Protein AF-A0AAV1LI03-F1 (afdb_monomer)

pLDDT: mean 73.81, std 19.44, range [39.12, 94.94]

Solvent-accessible surface area (backbone atoms only — not comparable to full-atom values): 6963 Å² total; per-residue (Å²): 109,71,61,60,53,30,50,75,70,74,39,65,57,87,82,47,64,94,81,56,90,80,78,82,64,70,83,24,47,58,51,84,80,34,28,70,51,34,69,55,28,70,74,66,73,51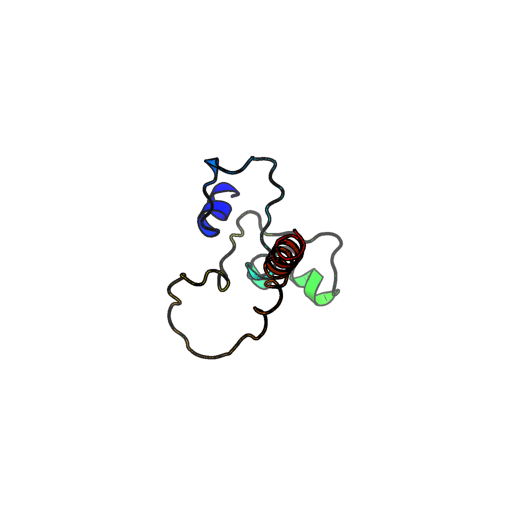,66,100,67,91,44,66,41,96,83,61,70,75,77,53,59,85,85,45,81,86,54,83,65,83,84,76,86,88,77,92,74,84,83,76,83,81,82,88,78,68,74,71,56,62,65,59,57,62,58,60,67,72,73,73,121

Mean predicted aligned error: 14.8 Å

Foldseek 3Di:
DVCVQCVVVVHHPVVDDPPDPDDDDPVQFPCVPFWPCSVVCVVVVDDPDTHGDPPTHGDDDVVPVPPPPPDDDDDDDPPPPDDPDPVVPVVVVVVVVVVPD

Sequence (101 aa):
MRNSWLKLARRDPKTLSTKSILYFCEDHFDLENDMENYTRYKIMGSVKRIQMKSNCTPSRF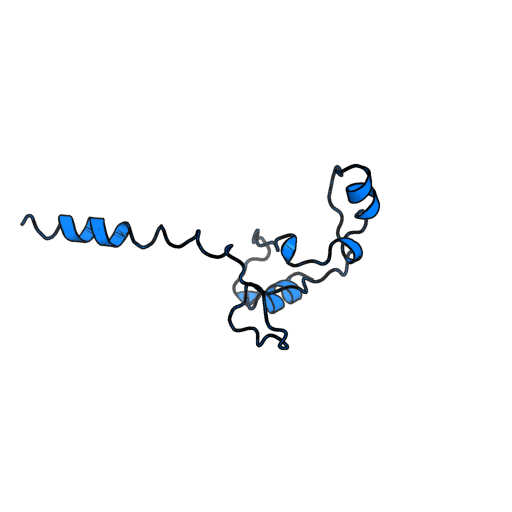DCQVDRKRKSTPNKSLHSFIKRSTIGEIEETMEKEENHVK

Secondary structure (DSSP, 8-state):
-HHHHHHHTT--GGGS-TT------GGGS-HHHHBTTHHHHHHHS--SS--B-TT------TT-TTS----------GGG-SS-SSHHHHHHHHHHHTS--

Organism: NCBI:txid213953

Radius of gyration: 20.39 Å; Cα contacts (8 Å, |Δi|>4): 51; chains: 1; bounding box: 34×38×66 Å

Structure (mmCIF, N/CA/C/O backbone):
data_AF-A0AAV1LI03-F1
#
_entry.id   AF-A0AAV1LI03-F1
#
loop_
_atom_site.group_PDB
_atom_site.id
_atom_site.type_symbol
_atom_site.label_atom_id
_atom_site.label_alt_id
_atom_site.label_comp_id
_atom_site.label_asym_id
_atom_site.label_entity_id
_atom_site.label_seq_id
_atom_site.pdbx_PDB_ins_code
_atom_site.Cartn_x
_atom_site.Cartn_y
_atom_site.Cartn_z
_atom_site.occupancy
_atom_site.B_iso_or_equiv
_atom_site.auth_seq_id
_atom_site.auth_comp_id
_atom_site.auth_asym_id
_atom_site.auth_atom_id
_atom_site.pdbx_PDB_model_num
ATOM 1 N N . MET A 1 1 ? 13.080 -0.446 3.872 1.00 79.31 1 MET A N 1
ATOM 2 C CA . MET A 1 1 ? 11.656 -0.526 3.471 1.00 79.31 1 MET A CA 1
ATOM 3 C C . MET A 1 1 ? 11.457 -0.209 1.988 1.00 79.31 1 MET A C 1
ATOM 5 O O . MET A 1 1 ? 11.265 -1.146 1.225 1.00 79.31 1 MET A O 1
ATOM 9 N N . ARG A 1 2 ? 11.593 1.054 1.536 1.00 84.50 2 ARG A N 1
ATOM 10 C CA . ARG A 1 2 ? 11.281 1.457 0.143 1.00 84.50 2 ARG A CA 1
ATOM 11 C C . ARG A 1 2 ? 11.973 0.618 -0.939 1.00 84.50 2 ARG A C 1
ATOM 13 O O . ARG A 1 2 ? 11.299 0.122 -1.830 1.00 84.50 2 ARG A O 1
ATOM 20 N N . ASN A 1 3 ? 13.285 0.397 -0.848 1.00 86.94 3 ASN A N 1
ATOM 21 C CA . ASN A 1 3 ? 14.005 -0.398 -1.856 1.00 86.94 3 ASN A CA 1
ATOM 22 C C . ASN A 1 3 ? 13.512 -1.851 -1.920 1.00 86.94 3 ASN A C 1
ATOM 24 O O . ASN A 1 3 ? 13.425 -2.417 -3.004 1.00 86.94 3 ASN A O 1
ATOM 28 N N . SER A 1 4 ? 13.162 -2.446 -0.776 1.00 87.19 4 SER A N 1
ATOM 29 C CA . SER A 1 4 ? 12.595 -3.798 -0.714 1.00 87.19 4 SER A CA 1
ATOM 30 C C . SER A 1 4 ? 11.231 -3.848 -1.399 1.00 87.19 4 SER A C 1
ATOM 32 O O . SER A 1 4 ? 10.981 -4.729 -2.213 1.00 87.19 4 SER A O 1
ATOM 34 N N . TRP A 1 5 ? 10.383 -2.856 -1.136 1.00 88.31 5 TRP A N 1
ATOM 35 C CA 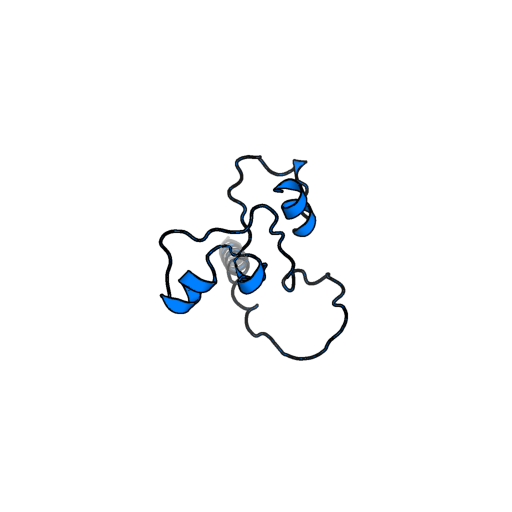. TRP A 1 5 ? 9.076 -2.719 -1.773 1.00 88.31 5 TRP A CA 1
ATOM 36 C C . TRP A 1 5 ? 9.193 -2.535 -3.295 1.00 88.31 5 TRP A C 1
ATOM 38 O O . TRP A 1 5 ? 8.483 -3.190 -4.052 1.00 88.31 5 TRP A O 1
ATOM 48 N N . LEU A 1 6 ? 10.141 -1.718 -3.762 1.00 87.69 6 LEU A N 1
ATOM 49 C CA . LEU A 1 6 ? 10.409 -1.544 -5.195 1.00 87.69 6 LEU A CA 1
ATOM 50 C C . LEU A 1 6 ? 10.865 -2.850 -5.856 1.00 87.69 6 LEU A C 1
ATOM 52 O O . LEU A 1 6 ? 10.340 -3.209 -6.907 1.00 87.69 6 LEU A O 1
ATOM 56 N N . LYS A 1 7 ? 11.754 -3.606 -5.201 1.00 87.25 7 LYS A N 1
ATOM 57 C CA . LYS A 1 7 ? 12.181 -4.929 -5.678 1.00 87.25 7 LYS A CA 1
ATOM 58 C C . LYS A 1 7 ? 11.011 -5.910 -5.795 1.00 87.25 7 LYS A C 1
ATOM 60 O O . LYS A 1 7 ? 10.922 -6.615 -6.793 1.00 87.25 7 LYS A O 1
ATOM 65 N N . LEU A 1 8 ? 10.091 -5.925 -4.828 1.00 86.88 8 LEU A N 1
ATOM 66 C CA . LEU A 1 8 ? 8.888 -6.769 -4.887 1.00 86.88 8 LEU A CA 1
ATOM 67 C C . LEU A 1 8 ? 7.947 -6.366 -6.034 1.00 86.88 8 LEU A C 1
ATOM 69 O O . LEU A 1 8 ? 7.375 -7.221 -6.708 1.00 86.88 8 LEU A O 1
ATOM 73 N N . ALA A 1 9 ? 7.854 -5.068 -6.327 1.00 84.50 9 ALA A N 1
ATOM 74 C CA . ALA A 1 9 ? 7.177 -4.553 -7.518 1.00 84.50 9 ALA A CA 1
ATOM 75 C C . ALA A 1 9 ? 7.976 -4.733 -8.824 1.00 84.50 9 ALA A C 1
ATOM 77 O O . ALA A 1 9 ? 7.534 -4.237 -9.858 1.00 84.50 9 ALA A O 1
ATOM 78 N N . ARG A 1 10 ? 9.128 -5.421 -8.799 1.00 84.19 10 ARG A N 1
ATOM 79 C CA . ARG A 1 10 ? 10.031 -5.604 -9.949 1.00 84.19 10 ARG A CA 1
ATOM 80 C C . ARG A 1 10 ? 10.492 -4.283 -10.575 1.00 84.19 10 ARG A C 1
ATOM 82 O O . ARG A 1 10 ? 10.676 -4.186 -11.783 1.00 84.19 10 ARG A O 1
ATOM 89 N N . ARG A 1 11 ? 10.675 -3.252 -9.750 1.00 84.88 11 ARG A N 1
ATOM 90 C CA . ARG A 1 11 ? 11.226 -1.957 -10.160 1.00 84.88 11 ARG A CA 1
ATOM 91 C C . ARG A 1 11 ? 12.632 -1.799 -9.613 1.00 84.88 11 ARG A C 1
ATOM 93 O O . ARG A 1 11 ? 12.877 -2.097 -8.443 1.00 84.88 11 ARG A O 1
ATOM 100 N N . ASP A 1 12 ? 13.541 -1.296 -10.441 1.00 85.69 12 ASP A N 1
ATOM 101 C CA . ASP A 1 12 ? 14.896 -0.982 -10.001 1.00 85.69 12 ASP A CA 1
ATOM 102 C C . ASP A 1 12 ? 14.883 0.300 -9.148 1.00 85.69 12 ASP A C 1
ATOM 104 O O . ASP A 1 12 ? 14.513 1.366 -9.655 1.00 85.69 12 ASP A O 1
ATOM 108 N N . PRO A 1 13 ? 15.308 0.245 -7.871 1.00 85.88 13 PRO A N 1
ATOM 109 C CA . PRO A 1 13 ? 15.417 1.428 -7.029 1.00 85.88 13 PRO A CA 1
ATOM 110 C C . PRO A 1 13 ? 16.289 2.543 -7.612 1.00 85.88 13 PRO A C 1
ATOM 112 O O . PRO A 1 13 ? 16.048 3.701 -7.294 1.00 85.88 13 PRO A O 1
ATOM 115 N N . LYS A 1 14 ? 17.282 2.223 -8.455 1.00 85.94 14 LYS A N 1
ATOM 116 C CA . LYS A 1 14 ? 18.183 3.226 -9.050 1.00 85.94 14 LYS A CA 1
ATOM 117 C C . LYS A 1 14 ? 17.505 4.077 -10.121 1.00 85.94 14 LYS A C 1
ATOM 119 O O . LYS A 1 14 ? 17.888 5.223 -10.322 1.00 85.94 14 LYS A O 1
ATOM 124 N N . THR A 1 15 ? 16.487 3.528 -10.779 1.00 85.75 15 THR A N 1
ATOM 125 C CA . THR A 1 15 ? 15.723 4.225 -11.828 1.00 85.75 15 THR A CA 1
ATOM 126 C C . THR A 1 15 ? 14.695 5.204 -11.263 1.00 85.75 15 THR A C 1
ATOM 128 O O . THR A 1 15 ? 14.128 6.009 -11.997 1.00 85.75 15 THR A O 1
ATOM 131 N N . LEU A 1 16 ? 14.436 5.147 -9.953 1.00 83.06 16 LEU A N 1
ATOM 132 C CA . LEU A 1 16 ? 13.375 5.903 -9.306 1.00 83.06 16 LEU A CA 1
ATOM 133 C C . LEU A 1 16 ? 13.942 6.916 -8.321 1.00 83.06 16 LEU A C 1
ATOM 135 O O . LEU A 1 16 ? 14.709 6.587 -7.420 1.00 83.06 16 LEU A O 1
ATOM 139 N N . SER A 1 17 ? 13.467 8.155 -8.435 1.00 84.44 17 SER A N 1
ATOM 140 C CA . SER A 1 17 ? 13.774 9.191 -7.455 1.00 84.44 17 SER A CA 1
ATOM 141 C C . SER A 1 17 ? 13.302 8.787 -6.052 1.00 84.44 17 SER A C 1
ATOM 143 O O . SER A 1 17 ? 12.236 8.185 -5.856 1.00 84.44 17 SER A O 1
ATOM 145 N N . THR A 1 18 ? 14.070 9.191 -5.043 1.00 80.50 18 THR A N 1
ATOM 146 C CA . THR A 1 18 ? 13.684 9.077 -3.630 1.00 80.50 18 THR A CA 1
ATOM 147 C C . THR A 1 18 ? 12.423 9.882 -3.311 1.00 80.50 18 THR A C 1
ATOM 149 O O . THR A 1 18 ? 11.698 9.518 -2.390 1.00 80.50 18 THR A O 1
ATOM 152 N N . LYS A 1 19 ? 12.115 10.911 -4.113 1.00 83.25 19 LYS A N 1
ATOM 153 C CA . LYS A 1 19 ? 10.904 11.740 -4.008 1.00 83.25 19 LYS A CA 1
ATOM 154 C C . LYS A 1 19 ? 9.703 11.185 -4.781 1.00 83.25 19 LYS A C 1
ATOM 156 O O . LYS A 1 19 ? 8.671 11.844 -4.838 1.00 83.25 19 LYS A O 1
ATOM 161 N N . SER A 1 20 ? 9.817 10.016 -5.421 1.00 79.50 20 SER A N 1
ATOM 162 C CA . SER A 1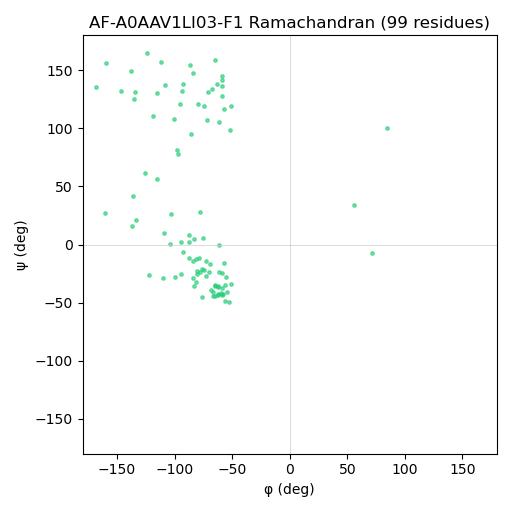 20 ? 8.704 9.507 -6.225 1.00 79.50 20 SER A CA 1
ATOM 163 C C . SER A 1 20 ? 7.506 9.130 -5.349 1.00 79.50 20 SER A C 1
ATOM 165 O O . SER A 1 20 ? 7.638 8.398 -4.364 1.00 79.50 20 SER A O 1
ATOM 167 N N . ILE A 1 21 ? 6.330 9.577 -5.784 1.00 82.06 21 ILE A N 1
ATOM 168 C CA . ILE A 1 21 ? 5.015 9.354 -5.168 1.00 82.06 21 ILE A CA 1
ATOM 169 C C . ILE A 1 21 ? 4.449 7.950 -5.450 1.00 82.06 21 ILE A C 1
ATOM 171 O O . ILE A 1 21 ? 3.241 7.755 -5.537 1.00 82.06 21 ILE A O 1
ATOM 175 N N . LEU A 1 22 ? 5.316 6.959 -5.666 1.00 83.62 22 LEU A N 1
ATOM 176 C CA . LEU A 1 22 ? 4.889 5.582 -5.894 1.00 83.62 22 LEU A CA 1
ATOM 177 C C . LEU A 1 22 ? 4.557 4.911 -4.561 1.00 83.62 22 LEU A C 1
ATOM 179 O O . LEU A 1 22 ? 5.427 4.760 -3.700 1.00 83.62 22 LEU A O 1
ATOM 183 N N . TYR A 1 23 ? 3.312 4.460 -4.451 1.00 85.25 23 TYR A N 1
ATOM 184 C CA . TYR A 1 23 ? 2.774 3.728 -3.309 1.00 85.25 23 TYR A CA 1
ATOM 185 C C . TYR A 1 23 ? 2.183 2.390 -3.764 1.00 85.25 23 TYR A C 1
ATOM 187 O O . TYR A 1 23 ? 1.951 2.171 -4.955 1.00 85.25 23 TYR A O 1
ATOM 195 N N . PHE A 1 24 ? 1.953 1.495 -2.806 1.00 86.50 24 PHE A N 1
ATOM 196 C CA . PHE A 1 24 ? 1.165 0.285 -3.010 1.00 86.50 24 PHE A CA 1
ATOM 197 C C . PHE A 1 24 ? -0.287 0.566 -2.645 1.00 86.50 24 PHE A C 1
ATOM 199 O O . PHE A 1 24 ? -0.551 1.226 -1.641 1.00 86.50 24 PHE A O 1
ATOM 206 N N . CYS A 1 25 ? -1.211 0.060 -3.456 1.00 87.50 25 CYS A N 1
ATOM 207 C CA . CYS A 1 25 ? -2.620 -0.005 -3.093 1.00 87.50 25 CYS A CA 1
ATOM 208 C C . CYS A 1 25 ? -2.834 -0.946 -1.897 1.00 87.50 25 CYS A C 1
ATOM 210 O O . CYS A 1 25 ? -2.019 -1.833 -1.634 1.00 87.50 25 CYS A O 1
ATOM 212 N N . GLU A 1 26 ? -3.955 -0.754 -1.208 1.00 86.50 26 GLU A N 1
ATOM 213 C CA . GLU A 1 26 ? -4.379 -1.541 -0.046 1.00 86.50 26 GLU A CA 1
ATOM 214 C C . GLU A 1 26 ? -4.427 -3.050 -0.327 1.00 86.50 26 GLU A C 1
ATOM 216 O O . GLU A 1 26 ? -3.926 -3.835 0.472 1.00 86.50 26 GLU A O 1
ATOM 221 N N . ASP A 1 27 ? -4.910 -3.441 -1.509 1.00 87.62 27 ASP A N 1
ATOM 222 C CA . ASP A 1 27 ? -5.082 -4.836 -1.947 1.00 87.62 27 ASP A CA 1
ATOM 223 C C . ASP A 1 27 ? -3.797 -5.683 -1.917 1.00 87.62 27 ASP A C 1
ATOM 225 O O . ASP A 1 27 ? -3.846 -6.914 -1.981 1.00 87.62 27 ASP A O 1
ATOM 229 N N . HIS A 1 28 ? -2.630 -5.041 -1.826 1.00 90.50 28 HIS A N 1
ATOM 230 C CA . HIS A 1 28 ? -1.341 -5.720 -1.724 1.00 90.50 28 HIS A CA 1
ATOM 231 C C . HIS A 1 28 ? -0.992 -6.186 -0.302 1.00 90.50 28 HIS A C 1
ATOM 233 O O . HIS A 1 28 ? -0.048 -6.969 -0.135 1.00 90.50 28 HIS A O 1
ATOM 239 N N . PHE A 1 29 ? -1.734 -5.718 0.701 1.00 91.31 29 PHE A N 1
ATOM 240 C CA . PHE A 1 29 ? -1.499 -5.960 2.120 1.00 91.31 29 PHE A CA 1
ATOM 241 C C . PHE A 1 29 ? -2.582 -6.843 2.734 1.00 91.31 29 PHE A C 1
ATOM 243 O O . PHE A 1 29 ? -3.706 -6.943 2.239 1.00 91.31 29 PHE A O 1
ATOM 250 N N . ASP A 1 30 ? -2.234 -7.490 3.840 1.00 92.25 30 ASP A N 1
ATOM 251 C CA . ASP A 1 30 ? -3.179 -8.212 4.672 1.00 92.25 30 ASP A CA 1
ATOM 252 C C . ASP A 1 30 ? -3.591 -7.342 5.856 1.00 92.25 30 ASP A C 1
ATOM 254 O O . ASP A 1 30 ? -3.035 -7.444 6.947 1.00 92.25 30 ASP A O 1
ATOM 258 N N . LEU A 1 31 ? -4.539 -6.433 5.621 1.00 91.12 31 LEU A N 1
ATOM 259 C CA . LEU A 1 31 ? -4.876 -5.362 6.557 1.00 91.12 31 LEU A CA 1
ATOM 260 C C . LEU A 1 31 ? -5.157 -5.804 7.990 1.00 91.12 31 LEU A C 1
ATOM 262 O O . LEU A 1 31 ? -4.821 -5.061 8.909 1.00 91.12 31 LEU A O 1
ATOM 266 N N . GLU A 1 32 ? -5.741 -6.986 8.186 1.00 91.56 32 GLU A N 1
ATOM 267 C CA . GLU A 1 32 ? -6.056 -7.484 9.527 1.00 91.56 32 GLU A CA 1
ATOM 268 C C . GLU A 1 32 ? -4.795 -7.679 10.372 1.00 91.56 32 GLU A C 1
ATOM 270 O O . GLU A 1 32 ? -4.785 -7.399 11.570 1.00 91.56 32 GLU A O 1
ATOM 275 N N . ASN A 1 33 ? -3.714 -8.108 9.720 1.00 91.38 33 ASN A N 1
ATOM 276 C CA . ASN A 1 33 ? -2.431 -8.391 10.345 1.00 91.38 33 ASN A CA 1
ATOM 277 C C . ASN A 1 33 ? -1.425 -7.246 10.180 1.00 91.38 33 ASN A C 1
ATOM 279 O O . ASN A 1 33 ? -0.551 -7.077 11.031 1.00 91.38 33 ASN A O 1
ATOM 283 N N . ASP A 1 34 ? -1.541 -6.460 9.113 1.00 92.56 34 ASP A N 1
ATOM 284 C CA . ASP A 1 34 ? -0.560 -5.458 8.695 1.00 92.56 34 ASP A CA 1
ATOM 285 C C . ASP A 1 34 ? -0.854 -4.042 9.209 1.00 92.56 34 ASP A C 1
ATOM 287 O O . ASP A 1 34 ? 0.064 -3.225 9.343 1.00 92.56 34 ASP A O 1
ATOM 291 N N . MET A 1 35 ? -2.117 -3.731 9.505 1.00 93.38 35 MET A N 1
ATOM 292 C CA . MET A 1 35 ? -2.527 -2.423 10.010 1.00 93.38 35 MET A CA 1
ATOM 293 C C . MET A 1 35 ? -2.566 -2.430 11.542 1.00 93.38 35 MET A C 1
ATOM 295 O O . MET A 1 35 ? -3.147 -3.311 12.168 1.00 93.38 35 MET A O 1
ATOM 299 N N . GLU A 1 36 ? -1.971 -1.416 12.163 1.00 94.75 36 GLU A N 1
ATOM 300 C CA . GLU A 1 36 ? -1.919 -1.263 13.621 1.00 94.75 36 GLU A CA 1
ATOM 301 C C . GLU A 1 36 ? -3.306 -0.957 14.202 1.00 94.75 36 GLU A C 1
ATOM 303 O O . GLU A 1 36 ? -3.703 -1.475 15.240 1.00 94.75 36 GLU A O 1
ATOM 308 N N . ASN A 1 37 ? -4.085 -0.129 13.504 1.00 94.19 37 ASN A N 1
ATOM 309 C CA . ASN A 1 37 ? -5.407 0.305 13.943 1.00 94.19 37 ASN A CA 1
ATOM 310 C C . ASN A 1 37 ? -6.567 -0.401 13.222 1.00 94.19 37 ASN A C 1
ATOM 312 O O . ASN A 1 37 ? -7.670 0.156 13.179 1.00 94.19 37 ASN A O 1
ATOM 316 N N . TYR A 1 38 ? -6.350 -1.625 12.717 1.00 94.12 38 TYR A N 1
ATOM 317 C CA . TYR A 1 38 ? -7.377 -2.394 12.001 1.00 94.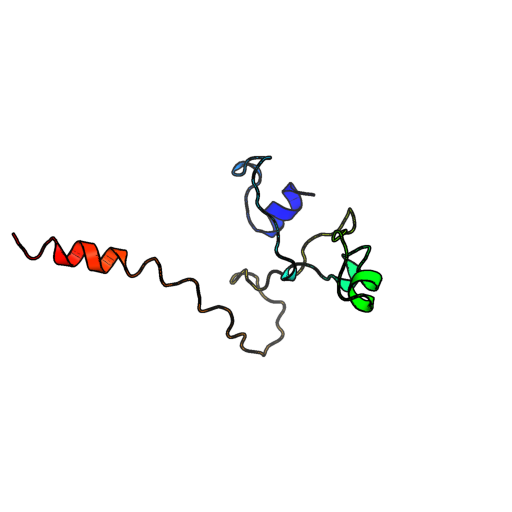12 38 TYR A CA 1
ATOM 318 C C . TYR A 1 38 ? -8.644 -2.591 12.828 1.00 94.12 38 TYR A C 1
ATOM 320 O O . TYR A 1 38 ? -9.735 -2.292 12.356 1.00 94.12 38 TYR A O 1
ATOM 328 N N . THR A 1 39 ? -8.521 -3.019 14.088 1.00 93.19 39 THR A N 1
ATOM 329 C CA . THR A 1 39 ? -9.679 -3.282 14.959 1.00 93.19 39 THR A CA 1
ATOM 330 C C . THR A 1 39 ? -10.561 -2.046 15.112 1.00 93.19 39 THR A C 1
ATOM 332 O O . THR A 1 39 ? -11.783 -2.122 15.005 1.00 93.19 39 THR A O 1
ATOM 335 N N . ARG A 1 40 ? -9.944 -0.873 15.297 1.00 92.75 40 ARG A N 1
ATOM 336 C CA . ARG A 1 40 ? -10.673 0.393 15.410 1.00 92.75 40 ARG A CA 1
ATOM 337 C C . ARG A 1 40 ? -11.351 0.764 14.095 1.00 92.75 40 ARG A C 1
ATOM 339 O O . ARG A 1 40 ? -12.511 1.161 14.111 1.00 92.75 40 ARG A O 1
ATOM 346 N N . TYR A 1 41 ? -10.641 0.614 12.980 1.00 94.44 41 TYR A N 1
ATOM 347 C CA . TYR A 1 41 ? -11.198 0.821 11.646 1.00 94.44 41 TYR A CA 1
ATOM 348 C C . TYR A 1 41 ? -12.390 -0.106 11.381 1.00 94.44 41 TYR A C 1
ATOM 350 O O . TYR A 1 41 ? -13.430 0.357 10.923 1.00 94.44 41 TYR A O 1
ATOM 358 N N . LYS A 1 42 ? -12.285 -1.382 11.760 1.00 93.62 42 LYS A N 1
ATOM 359 C CA . LYS A 1 42 ? -13.330 -2.388 11.573 1.00 93.62 42 LYS A CA 1
ATOM 360 C C . LYS A 1 42 ? -14.583 -2.110 12.406 1.00 93.62 42 LYS A C 1
ATOM 362 O O . LYS A 1 42 ? -15.682 -2.285 11.895 1.00 93.62 42 LYS A O 1
ATOM 367 N N . ILE A 1 43 ? -14.426 -1.671 13.658 1.00 94.94 43 ILE A N 1
ATOM 368 C CA . ILE A 1 43 ? -15.550 -1.377 14.567 1.00 94.94 43 ILE A CA 1
ATOM 369 C C . ILE A 1 43 ? -16.226 -0.049 14.211 1.00 94.94 43 ILE A C 1
ATOM 371 O O . ILE A 1 43 ? -17.448 0.034 14.179 1.00 94.94 43 ILE A O 1
ATOM 375 N N . MET A 1 44 ? -15.442 1.003 13.961 1.00 93.50 44 MET A N 1
ATOM 376 C CA . MET A 1 44 ? -15.972 2.354 13.732 1.00 93.50 44 MET A CA 1
ATOM 377 C C . MET A 1 44 ? -16.324 2.626 12.261 1.00 93.50 44 MET A C 1
ATOM 379 O O . MET A 1 44 ? -16.887 3.673 11.951 1.00 93.50 44 MET A O 1
ATOM 383 N N . GLY A 1 45 ? -15.915 1.747 11.342 1.00 91.19 45 GLY A N 1
ATOM 384 C CA . GLY A 1 45 ? -16.006 1.939 9.891 1.00 91.19 45 GLY A CA 1
ATOM 385 C C . GLY A 1 45 ? -15.034 2.982 9.324 1.00 91.19 45 GLY A C 1
ATOM 386 O O . GLY A 1 45 ? -14.941 3.143 8.110 1.00 91.19 45 GLY A O 1
ATOM 387 N N . S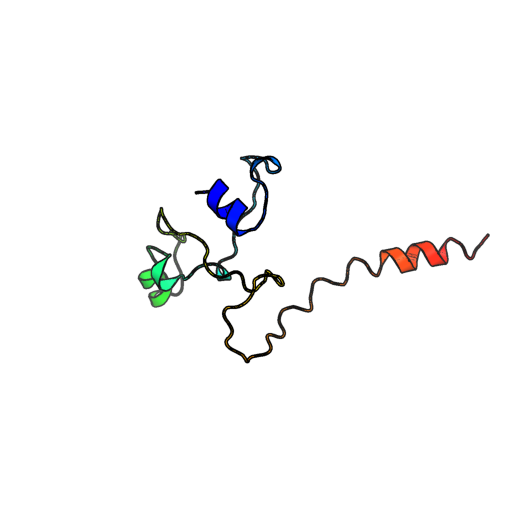ER A 1 46 ? -14.308 3.714 10.176 1.00 91.50 46 SER A N 1
ATOM 388 C CA . SER A 1 46 ? -13.363 4.750 9.758 1.00 91.50 46 SER A CA 1
ATOM 389 C C . SER A 1 46 ? -12.326 5.071 10.839 1.00 91.50 46 SER A C 1
ATOM 391 O O . SER A 1 46 ? -12.536 4.866 12.035 1.00 91.50 46 SER A O 1
ATOM 393 N N . VAL A 1 47 ? -11.179 5.601 10.409 1.00 92.00 47 VAL A N 1
ATOM 394 C CA . VAL A 1 47 ? -10.131 6.155 11.278 1.00 92.00 47 VAL A CA 1
ATOM 395 C C . VAL A 1 47 ? -9.602 7.445 10.665 1.00 92.00 47 VAL A C 1
ATOM 397 O O . VAL A 1 47 ? -9.541 7.580 9.448 1.00 92.00 47 VAL A O 1
ATOM 400 N N . LYS A 1 48 ? -9.158 8.392 11.502 1.00 92.25 48 LYS A N 1
ATOM 401 C CA . LYS A 1 48 ? -8.596 9.671 11.028 1.00 92.25 48 LYS A CA 1
ATOM 402 C C . LYS A 1 48 ? -7.374 9.477 10.120 1.00 92.25 48 LYS A C 1
ATOM 404 O O . LYS A 1 48 ? -7.168 10.250 9.192 1.00 92.25 48 LYS A O 1
ATOM 409 N N . ARG A 1 49 ? -6.532 8.484 10.428 1.00 91.88 49 ARG A N 1
ATOM 410 C CA . ARG A 1 49 ? -5.343 8.101 9.651 1.00 91.88 49 ARG A CA 1
ATOM 411 C C . ARG A 1 49 ? -5.135 6.594 9.757 1.00 91.88 49 ARG A C 1
ATOM 413 O O . ARG A 1 49 ? -5.148 6.063 10.868 1.00 91.88 49 ARG A O 1
ATOM 420 N N . ILE A 1 50 ? -4.912 5.935 8.626 1.00 89.81 50 ILE A N 1
ATOM 421 C CA . ILE A 1 50 ? -4.484 4.532 8.580 1.00 89.81 50 ILE A CA 1
ATOM 422 C C . ILE A 1 50 ? -3.036 4.463 9.070 1.00 89.81 50 ILE A C 1
ATOM 424 O O . ILE A 1 50 ? -2.196 5.258 8.641 1.00 89.81 50 ILE A O 1
ATOM 428 N N . GLN A 1 51 ? -2.756 3.548 9.994 1.00 92.25 51 GLN A N 1
ATOM 429 C CA . GLN A 1 51 ? -1.418 3.322 10.529 1.00 92.25 51 GLN A CA 1
ATOM 430 C C . GLN A 1 51 ? -1.010 1.891 10.203 1.00 92.25 51 GLN A C 1
ATOM 432 O O . GLN A 1 51 ? -1.579 0.942 10.730 1.00 92.25 51 GLN A O 1
ATOM 437 N N . MET A 1 52 ? -0.039 1.742 9.308 1.00 91.62 52 MET A N 1
ATOM 438 C CA . MET A 1 52 ? 0.551 0.442 8.992 1.00 91.62 52 MET A CA 1
ATOM 439 C C . MET A 1 52 ? 1.646 0.120 10.005 1.00 91.62 52 MET A C 1
ATOM 441 O O . MET A 1 52 ? 2.360 1.022 10.455 1.00 91.62 52 MET A O 1
ATOM 445 N N . LYS A 1 53 ? 1.829 -1.162 10.318 1.00 91.56 53 LYS A N 1
ATOM 446 C CA . LYS A 1 53 ? 2.964 -1.620 11.122 1.00 91.56 53 LYS A CA 1
ATOM 447 C C . LYS A 1 53 ? 4.280 -1.236 10.445 1.00 91.56 53 LYS A C 1
ATOM 449 O O . LYS A 1 53 ? 4.420 -1.331 9.224 1.00 91.56 53 LYS A O 1
ATOM 454 N N . SER A 1 54 ? 5.273 -0.843 11.239 1.00 86.12 54 SER A N 1
ATOM 455 C CA . SER A 1 54 ? 6.570 -0.338 10.755 1.00 86.12 54 SER A CA 1
ATOM 456 C C . SER A 1 54 ? 7.339 -1.322 9.866 1.00 86.12 54 SER A C 1
ATOM 458 O O . SER A 1 54 ? 8.133 -0.887 9.036 1.00 86.12 54 SER A O 1
ATOM 460 N N . ASN A 1 55 ? 7.078 -2.624 10.002 1.00 85.25 55 ASN A N 1
ATOM 461 C CA . ASN A 1 55 ? 7.770 -3.700 9.284 1.00 85.25 55 ASN A CA 1
ATOM 462 C C . ASN A 1 55 ? 6.889 -4.381 8.221 1.00 85.25 55 ASN A C 1
ATOM 464 O O . ASN A 1 55 ? 7.257 -5.421 7.674 1.00 85.25 55 ASN A O 1
ATOM 468 N N . CYS A 1 56 ? 5.720 -3.808 7.933 1.00 88.25 56 CYS A N 1
ATOM 469 C CA . CYS A 1 56 ? 4.778 -4.360 6.974 1.00 88.25 56 CYS A CA 1
ATOM 470 C C . CYS A 1 56 ? 5.373 -4.389 5.553 1.00 88.25 56 CYS A C 1
ATOM 472 O O . CYS A 1 56 ? 6.041 -3.449 5.107 1.00 88.25 56 CYS A O 1
ATOM 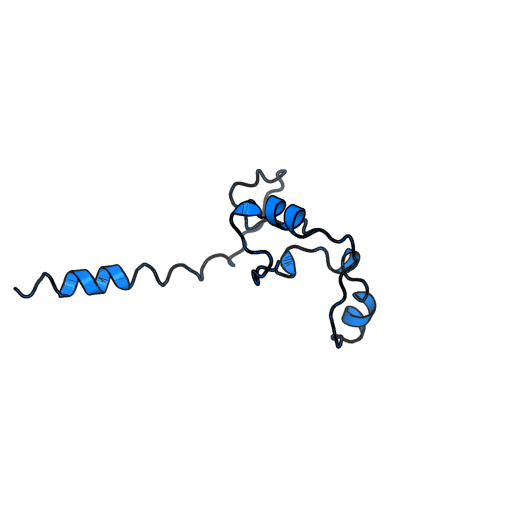474 N N . THR A 1 57 ? 5.146 -5.485 4.829 1.00 89.31 57 THR A N 1
ATOM 475 C CA . THR A 1 57 ? 5.640 -5.676 3.463 1.00 89.31 57 THR A CA 1
ATOM 476 C C . THR A 1 57 ? 4.518 -6.238 2.591 1.00 89.31 57 THR A C 1
ATOM 478 O O . THR A 1 57 ? 3.899 -7.220 2.997 1.00 89.31 57 THR A O 1
ATOM 481 N N . PRO A 1 58 ? 4.256 -5.663 1.399 1.00 90.31 58 PRO A N 1
ATOM 482 C CA . PRO A 1 58 ? 3.207 -6.167 0.517 1.00 90.31 58 PRO A CA 1
ATOM 483 C C . PRO A 1 58 ? 3.489 -7.626 0.147 1.00 90.31 58 PRO A C 1
ATOM 485 O O . PRO A 1 58 ? 4.631 -7.987 -0.150 1.00 90.31 58 PRO A O 1
ATOM 488 N N . SER A 1 59 ? 2.455 -8.463 0.172 1.00 87.88 59 SER A N 1
ATOM 489 C CA . SER A 1 59 ? 2.559 -9.920 -0.003 1.00 87.88 59 SER A CA 1
ATOM 490 C C . SER A 1 59 ? 1.725 -10.443 -1.180 1.00 87.88 59 SER A C 1
ATOM 492 O O . SER A 1 59 ? 2.071 -11.463 -1.799 1.00 87.88 59 SER A O 1
ATOM 494 N N . ARG A 1 60 ? 0.657 -9.721 -1.541 1.00 87.56 60 ARG A N 1
ATOM 495 C CA . ARG A 1 60 ? -0.273 -10.070 -2.621 1.00 87.56 60 ARG A CA 1
ATOM 496 C C . ARG A 1 60 ? 0.136 -9.352 -3.907 1.00 87.56 60 ARG A C 1
ATOM 498 O O . ARG A 1 60 ? 0.209 -8.130 -3.949 1.00 87.56 60 ARG A O 1
ATOM 505 N N . PHE A 1 61 ? 0.420 -10.106 -4.968 1.00 85.12 61 PHE A N 1
ATOM 506 C CA . PHE A 1 61 ? 0.910 -9.584 -6.258 1.00 85.12 61 PHE A CA 1
ATOM 507 C C . PHE A 1 61 ? 0.204 -10.255 -7.433 1.00 85.12 61 PHE A C 1
ATOM 509 O O . PHE A 1 61 ? 0.830 -10.633 -8.421 1.00 85.12 61 PHE A O 1
ATOM 516 N N . ASP A 1 62 ? -1.106 -10.443 -7.322 1.00 77.62 62 ASP A N 1
ATOM 517 C CA . ASP A 1 62 ? -1.875 -11.191 -8.322 1.00 77.62 62 ASP A CA 1
ATOM 518 C C . ASP A 1 62 ? -1.978 -10.452 -9.665 1.00 77.62 62 ASP A C 1
ATOM 520 O O . ASP A 1 62 ? -2.237 -11.075 -10.694 1.00 77.62 62 ASP A O 1
ATOM 524 N N . CYS A 1 63 ? -1.694 -9.143 -9.664 1.00 76.00 63 CYS A N 1
ATOM 525 C CA . CYS A 1 63 ? -1.551 -8.304 -10.852 1.00 76.00 63 CYS A CA 1
ATOM 526 C C . CYS A 1 63 ? -0.256 -8.555 -11.646 1.00 76.00 63 CYS A C 1
ATOM 528 O O . CYS A 1 63 ? -0.143 -8.104 -12.783 1.00 76.00 63 CYS A O 1
ATOM 530 N N . GLN A 1 64 ? 0.730 -9.257 -11.076 1.00 79.56 64 GLN A N 1
ATOM 531 C CA . GLN A 1 64 ? 1.948 -9.637 -11.790 1.00 79.56 64 GLN A CA 1
ATOM 532 C C . GLN A 1 64 ? 1.692 -10.948 -12.541 1.00 79.56 64 GLN A C 1
ATOM 534 O O . GLN A 1 64 ? 1.817 -12.032 -11.973 1.00 79.56 64 GLN A O 1
ATOM 539 N N . VAL A 1 65 ? 1.332 -10.839 -13.821 1.00 68.31 65 VAL A N 1
ATOM 540 C CA . VAL A 1 65 ? 0.923 -11.961 -14.691 1.00 68.31 65 VAL A CA 1
ATOM 541 C C . VAL A 1 65 ? 1.977 -13.076 -14.788 1.00 68.31 65 VAL A C 1
ATOM 543 O O . VAL A 1 65 ? 1.615 -14.248 -14.761 1.00 68.31 65 VAL A O 1
ATOM 546 N N . ASP A 1 66 ? 3.275 -12.744 -14.763 1.00 68.75 66 ASP A N 1
ATOM 547 C CA . ASP A 1 66 ? 4.364 -13.743 -14.812 1.00 68.75 66 ASP A CA 1
ATOM 548 C C . ASP A 1 66 ? 4.770 -14.284 -13.433 1.00 68.75 66 ASP A C 1
ATOM 550 O O . ASP A 1 66 ? 5.806 -14.939 -13.271 1.00 68.75 66 ASP A O 1
ATOM 554 N N . ARG A 1 67 ? 4.033 -13.958 -12.368 1.00 63.00 67 ARG A N 1
ATOM 555 C CA . ARG A 1 67 ? 4.248 -14.604 -11.074 1.00 63.00 67 ARG A CA 1
ATOM 556 C C . ARG A 1 67 ? 3.730 -16.030 -11.219 1.00 63.00 67 ARG A C 1
ATOM 558 O O . ARG A 1 67 ? 2.520 -16.231 -11.251 1.00 63.00 67 ARG A O 1
ATOM 565 N N . LYS A 1 68 ? 4.634 -17.019 -11.292 1.00 55.56 68 LYS A N 1
ATOM 566 C CA . LYS A 1 68 ? 4.275 -18.445 -11.199 1.00 55.56 68 LYS A CA 1
ATOM 567 C C . LYS A 1 68 ? 3.428 -18.628 -9.939 1.00 55.56 68 LYS A C 1
ATOM 569 O O . LYS A 1 68 ? 3.960 -18.646 -8.828 1.00 55.56 68 LYS A O 1
ATOM 574 N N . ARG A 1 69 ? 2.103 -18.671 -10.100 1.00 54.38 69 ARG A N 1
ATOM 575 C CA . ARG A 1 69 ? 1.176 -18.901 -8.996 1.00 54.38 69 AR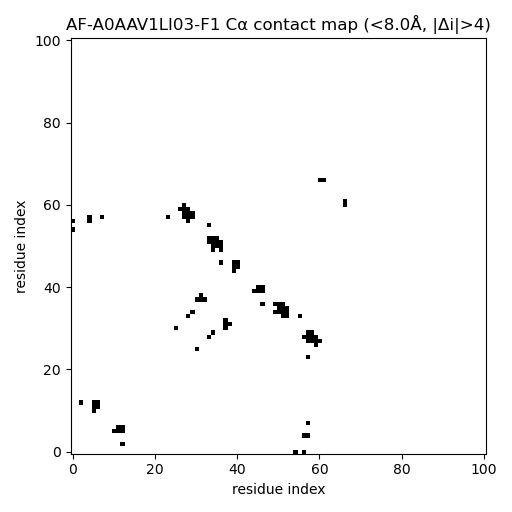G A CA 1
ATOM 576 C C . ARG A 1 69 ? 1.558 -20.256 -8.411 1.00 54.38 69 ARG A C 1
ATOM 578 O O . ARG A 1 69 ? 1.672 -21.229 -9.154 1.00 54.38 69 ARG A O 1
ATOM 585 N N . LYS A 1 70 ? 1.778 -20.334 -7.096 1.00 51.22 70 LYS A N 1
ATOM 586 C CA . LYS A 1 70 ? 1.670 -21.630 -6.419 1.00 51.22 70 LYS A CA 1
ATOM 587 C C . LYS A 1 70 ? 0.216 -22.045 -6.644 1.00 51.22 70 LYS A C 1
ATOM 589 O O . LYS A 1 70 ? -0.681 -21.366 -6.163 1.00 51.22 70 LYS A O 1
ATOM 594 N N . SER A 1 71 ? 0.015 -23.008 -7.538 1.00 39.12 71 SER A N 1
ATOM 595 C CA . SER A 1 71 ? -1.277 -23.343 -8.131 1.00 39.12 71 SER A CA 1
ATOM 596 C C . SER A 1 71 ? -2.358 -23.553 -7.069 1.00 39.12 71 SER A C 1
ATOM 598 O O . SER A 1 71 ? -2.251 -24.472 -6.264 1.00 39.12 71 SER A O 1
ATOM 600 N N . THR A 1 72 ? -3.412 -22.741 -7.112 1.00 50.03 72 THR A N 1
ATOM 601 C CA . THR A 1 72 ? -4.774 -23.183 -6.800 1.00 50.03 72 THR A CA 1
ATOM 602 C C . THR A 1 72 ? -5.696 -22.609 -7.884 1.00 50.03 72 THR A C 1
ATOM 604 O O . THR A 1 72 ? -5.633 -21.408 -8.170 1.00 50.03 72 THR A O 1
ATOM 607 N N . PRO A 1 73 ? -6.488 -23.443 -8.582 1.00 50.19 73 PRO A N 1
ATOM 608 C CA . PRO A 1 73 ? -7.324 -22.979 -9.676 1.00 50.19 73 PRO A CA 1
ATOM 609 C C . PRO A 1 73 ? -8.677 -22.473 -9.160 1.00 50.19 73 PRO A C 1
ATOM 611 O O . PRO A 1 73 ? -9.189 -22.952 -8.152 1.00 50.19 73 PRO A O 1
ATOM 614 N N . ASN A 1 74 ? -9.274 -21.572 -9.944 1.00 46.91 74 ASN A N 1
ATOM 615 C CA . ASN A 1 74 ? -10.627 -21.013 -9.849 1.00 46.91 74 ASN A CA 1
ATOM 616 C C . ASN A 1 74 ? -10.853 -19.825 -8.903 1.00 46.91 74 ASN A C 1
ATOM 618 O O . ASN A 1 74 ? -11.150 -19.974 -7.722 1.00 46.91 74 ASN A O 1
ATOM 622 N N . LYS A 1 75 ? -10.905 -18.627 -9.496 1.00 42.84 75 LYS A N 1
ATOM 623 C CA . LYS A 1 75 ? -12.165 -17.989 -9.933 1.00 42.84 75 LYS A CA 1
ATOM 624 C C . LYS A 1 75 ? -11.826 -16.778 -10.813 1.00 42.84 75 LYS A C 1
ATOM 626 O O . LYS A 1 75 ? -10.900 -16.027 -10.525 1.00 42.84 75 LYS A O 1
ATOM 631 N N . SER A 1 76 ? -12.539 -16.643 -11.925 1.00 49.12 76 SER A N 1
ATOM 632 C CA . SER A 1 76 ? -12.435 -15.540 -12.882 1.00 49.12 76 SER A CA 1
ATOM 633 C C . SER A 1 76 ? -12.689 -14.193 -12.197 1.00 49.12 76 SER A C 1
ATOM 635 O O . SER A 1 76 ? -13.797 -13.949 -11.721 1.00 49.12 76 SER A O 1
ATOM 637 N N . LEU A 1 77 ? -11.690 -13.308 -12.166 1.00 43.47 77 LEU A N 1
ATOM 638 C CA . LEU A 1 77 ? -11.864 -11.923 -11.725 1.00 43.47 77 LEU A CA 1
ATOM 639 C C . LEU A 1 77 ? -11.976 -11.020 -12.956 1.00 43.47 77 LEU A C 1
ATOM 641 O O . LEU A 1 77 ? -11.010 -10.771 -13.669 1.00 43.47 77 LEU A O 1
ATOM 645 N N . HIS A 1 78 ? -13.196 -10.542 -13.177 1.00 45.62 78 HIS A N 1
ATOM 646 C CA . HIS A 1 78 ? -13.650 -9.620 -14.223 1.00 45.62 78 HIS A CA 1
ATOM 647 C C . HIS A 1 78 ? -12.976 -8.221 -14.163 1.00 45.62 78 HIS A C 1
ATOM 649 O O . HIS A 1 78 ? -13.251 -7.343 -14.977 1.00 45.62 78 HIS A O 1
ATOM 655 N N . SER A 1 79 ? -12.085 -7.956 -13.206 1.00 40.25 79 SER A N 1
ATOM 656 C CA . SER A 1 79 ? -11.610 -6.602 -12.885 1.00 40.25 79 SER A CA 1
ATOM 657 C C . SER A 1 79 ? -10.472 -6.059 -13.764 1.00 40.25 79 SER A C 1
ATOM 659 O O . SER A 1 79 ? -10.003 -4.951 -13.517 1.00 40.25 79 SER A O 1
ATOM 661 N N . PHE A 1 80 ? -10.037 -6.774 -14.807 1.00 45.62 80 PHE A N 1
ATOM 662 C CA . PHE A 1 80 ? -8.899 -6.347 -15.639 1.00 45.62 80 PHE A CA 1
ATOM 663 C C . PHE A 1 80 ? -9.267 -5.525 -16.887 1.00 45.62 80 PHE A C 1
ATOM 665 O O . PHE A 1 80 ? -8.378 -4.976 -17.535 1.00 45.62 80 PHE A O 1
ATOM 672 N N . ILE A 1 81 ? -10.553 -5.364 -17.214 1.00 44.91 81 ILE A N 1
ATOM 673 C CA . ILE A 1 81 ? -10.986 -4.632 -18.416 1.00 44.91 81 ILE A CA 1
ATOM 674 C C . ILE A 1 81 ? -11.358 -3.193 -18.041 1.00 44.91 81 ILE A C 1
ATOM 676 O O . ILE A 1 81 ? -12.534 -2.877 -17.883 1.00 44.91 81 ILE A O 1
ATOM 680 N N . LYS A 1 82 ? -10.371 -2.308 -17.842 1.00 40.97 82 LYS A N 1
ATOM 681 C CA . LYS A 1 82 ? -10.633 -0.849 -17.875 1.00 40.97 82 LYS A CA 1
ATOM 682 C C . LYS A 1 82 ? -9.419 0.062 -18.101 1.00 40.97 82 LYS A C 1
ATOM 684 O O . LYS A 1 82 ? -9.429 1.208 -17.661 1.00 40.97 82 LYS A O 1
ATOM 689 N N . ARG A 1 83 ? -8.361 -0.411 -18.774 1.00 43.09 83 ARG A N 1
ATOM 690 C CA . ARG A 1 83 ? -7.201 0.439 -19.138 1.00 43.09 83 ARG A CA 1
ATOM 691 C C . ARG A 1 83 ? -6.706 0.300 -20.583 1.00 43.09 83 ARG A C 1
ATOM 693 O O . ARG A 1 83 ? -5.590 0.703 -20.878 1.00 43.09 83 ARG A O 1
ATOM 700 N N . SER A 1 84 ? -7.541 -0.198 -21.488 1.00 40.53 84 SER A N 1
ATOM 701 C CA . SER A 1 84 ? -7.249 -0.285 -22.926 1.00 40.53 84 SER A CA 1
ATOM 702 C C . SER A 1 84 ? -8.195 0.613 -23.730 1.00 40.53 84 SER A C 1
ATOM 704 O O . SER A 1 84 ? -8.956 0.133 -24.556 1.00 40.53 84 SER A O 1
ATOM 706 N N . THR A 1 85 ? -8.240 1.912 -23.430 1.00 45.69 85 THR A N 1
ATOM 707 C CA . THR A 1 85 ? -9.075 2.857 -24.209 1.00 45.69 85 THR A CA 1
ATOM 708 C C . THR A 1 85 ? -8.362 4.170 -24.522 1.00 45.69 85 THR A C 1
ATOM 710 O O . THR A 1 85 ? -9.006 5.145 -24.879 1.00 45.69 85 THR A O 1
ATOM 713 N N . ILE A 1 86 ? -7.034 4.216 -24.369 1.00 47.31 86 ILE A N 1
ATOM 714 C CA . ILE A 1 86 ? -6.238 5.404 -24.725 1.00 47.31 86 ILE A CA 1
ATOM 715 C C . ILE A 1 86 ? -5.370 5.139 -25.967 1.00 47.31 86 ILE A C 1
ATOM 717 O O . ILE A 1 86 ? -5.162 6.052 -26.749 1.00 47.31 86 ILE A O 1
ATOM 721 N N . GLY A 1 87 ? -4.944 3.893 -26.218 1.00 42.34 87 GLY A N 1
ATOM 722 C CA . GLY A 1 87 ? -4.106 3.569 -27.383 1.00 42.34 87 GLY A CA 1
ATOM 723 C C . GLY A 1 87 ? -4.846 3.467 -28.723 1.00 42.34 87 GLY A C 1
ATOM 724 O O . GLY A 1 87 ? -4.229 3.659 -29.759 1.00 42.34 87 GLY A O 1
ATOM 725 N N . GLU A 1 88 ? -6.154 3.187 -28.730 1.00 46.09 88 GLU A N 1
ATOM 726 C CA . GLU A 1 88 ? -6.907 2.968 -29.982 1.00 46.09 88 GLU A CA 1
ATOM 727 C C . GLU A 1 88 ? -7.398 4.270 -30.642 1.00 46.09 88 GLU A C 1
ATOM 729 O O . GLU A 1 88 ? -7.777 4.255 -31.808 1.00 46.09 88 GLU A O 1
ATOM 734 N N . ILE A 1 89 ? -7.378 5.407 -29.933 1.00 51.25 89 ILE A N 1
ATOM 735 C CA . ILE A 1 89 ? -7.886 6.684 -30.467 1.00 51.25 89 ILE A CA 1
ATOM 736 C C . ILE A 1 89 ? -6.823 7.388 -31.331 1.00 51.25 89 ILE A C 1
ATOM 738 O O . ILE A 1 89 ? -7.167 7.947 -32.372 1.00 51.25 89 ILE A O 1
ATOM 742 N N . GLU A 1 90 ? -5.534 7.300 -30.978 1.00 48.72 90 GLU A N 1
ATOM 743 C CA . GLU A 1 90 ? -4.450 7.942 -31.747 1.00 48.72 90 GLU A CA 1
ATOM 744 C C . GLU A 1 90 ? -4.300 7.346 -33.160 1.00 48.72 90 GLU A C 1
ATOM 746 O O . GLU A 1 90 ? -4.099 8.087 -34.119 1.00 48.72 90 GLU A O 1
ATOM 751 N N . GLU A 1 91 ? -4.528 6.038 -33.335 1.00 51.06 91 GLU A N 1
ATOM 752 C CA . GLU A 1 91 ? -4.418 5.391 -34.654 1.00 51.06 91 GLU A CA 1
ATOM 753 C C . GLU A 1 91 ? -5.543 5.807 -35.626 1.00 51.06 91 GLU A C 1
ATOM 755 O O . GLU A 1 91 ? -5.376 5.753 -36.846 1.00 51.06 91 GLU A O 1
ATOM 760 N N . THR A 1 92 ? -6.695 6.250 -35.107 1.00 47.53 92 THR A N 1
ATOM 761 C CA . THR A 1 92 ? -7.810 6.722 -35.949 1.00 47.53 92 THR A CA 1
ATOM 762 C C . THR A 1 92 ? -7.635 8.158 -36.436 1.00 47.53 92 THR A C 1
ATOM 764 O O . THR A 1 92 ? -8.140 8.490 -37.505 1.00 47.53 92 THR A O 1
ATOM 767 N N . MET A 1 93 ? -6.877 8.993 -35.718 1.00 49.19 93 MET A N 1
ATOM 768 C CA . MET A 1 93 ? -6.663 10.394 -36.100 1.00 49.19 93 MET A CA 1
ATOM 769 C C . MET A 1 93 ? -5.580 10.555 -37.177 1.00 49.19 93 MET A C 1
ATOM 771 O O . MET A 1 93 ? -5.711 11.411 -38.046 1.00 49.19 93 MET A O 1
ATOM 775 N N . GLU A 1 94 ? -4.557 9.694 -37.197 1.00 54.16 94 GLU A N 1
ATOM 776 C CA . GLU A 1 94 ? -3.501 9.744 -38.226 1.00 54.16 94 GLU A CA 1
ATOM 777 C C . GLU A 1 94 ? -3.941 9.172 -39.587 1.00 54.16 94 GLU A C 1
ATOM 779 O O . GLU A 1 94 ? -3.358 9.494 -40.627 1.00 54.16 94 GLU A O 1
ATOM 784 N N . LYS A 1 95 ? -4.986 8.331 -39.612 1.00 52.12 95 LYS A N 1
ATOM 785 C CA . LYS A 1 95 ? -5.515 7.746 -40.856 1.00 52.12 95 LYS A CA 1
ATOM 786 C C . LYS A 1 95 ? -6.431 8.691 -41.641 1.00 52.12 95 LYS A C 1
ATOM 788 O O . LYS A 1 95 ? -6.529 8.518 -42.853 1.00 52.12 95 LYS A O 1
ATOM 793 N N . GLU A 1 96 ? -7.040 9.701 -41.013 1.00 51.75 96 GLU A N 1
ATOM 794 C CA . GLU A 1 96 ? -7.864 10.687 -41.737 1.00 51.75 96 GLU A CA 1
ATOM 795 C C . GLU A 1 96 ? -7.049 11.831 -42.369 1.00 51.75 96 GLU A C 1
ATOM 797 O O . GLU A 1 96 ? -7.424 12.320 -43.433 1.00 51.75 96 GLU A O 1
ATOM 802 N N . GLU A 1 97 ? -5.890 12.214 -41.816 1.00 51.78 97 GLU A N 1
ATOM 803 C CA . GLU A 1 97 ? -5.063 13.286 -42.409 1.00 51.78 97 GLU A CA 1
ATOM 804 C C . GLU A 1 97 ? -4.309 12.863 -43.685 1.00 51.78 97 GLU A C 1
ATOM 806 O O . GLU A 1 97 ? -3.970 13.711 -44.511 1.00 51.78 97 GLU A O 1
ATOM 811 N N . ASN A 1 98 ? -4.089 11.562 -43.901 1.00 54.47 98 ASN A N 1
ATOM 812 C CA . ASN A 1 98 ? -3.379 11.045 -45.080 1.00 54.47 98 ASN A CA 1
ATOM 813 C C . ASN A 1 98 ? -4.294 10.631 -46.250 1.00 54.47 98 ASN A C 1
ATOM 815 O O . ASN A 1 98 ? -3.787 10.155 -47.265 1.00 54.47 98 ASN A O 1
ATOM 819 N N . HIS A 1 99 ? -5.618 10.806 -46.147 1.00 51.03 99 HIS A N 1
ATOM 820 C CA . HIS A 1 99 ? -6.554 10.526 -47.251 1.00 51.03 99 HIS A CA 1
ATO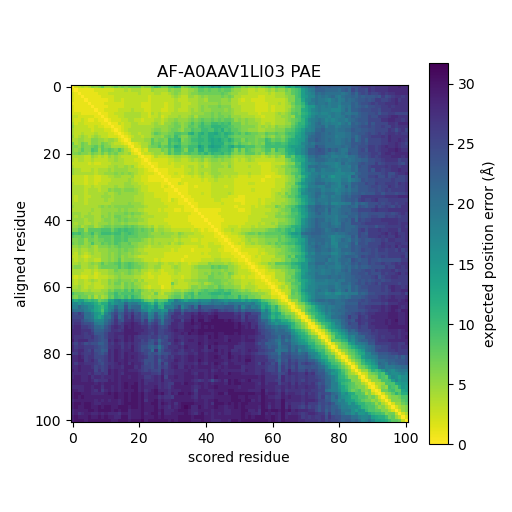M 821 C C . HIS A 1 99 ? -7.075 11.789 -47.965 1.00 51.03 99 HIS A C 1
ATOM 823 O O . HIS A 1 99 ? -7.840 11.689 -48.920 1.00 51.03 99 HIS A O 1
ATOM 829 N N . VAL A 1 100 ? -6.640 12.983 -47.547 1.00 51.72 100 VAL A N 1
ATOM 830 C CA . VAL A 1 100 ? -7.001 14.255 -48.195 1.00 51.72 100 VAL A CA 1
ATOM 831 C C . VAL A 1 100 ? -5.739 15.043 -48.559 1.00 51.72 100 VAL A C 1
ATOM 833 O O . VAL A 1 100 ? -5.521 16.147 -48.068 1.00 51.72 100 VAL A O 1
ATOM 836 N N . LYS A 1 101 ? -4.889 14.469 -49.418 1.00 43.00 101 LYS A N 1
ATOM 837 C CA . LYS A 1 101 ? -3.949 15.203 -50.282 1.00 43.00 101 LYS A CA 1
ATOM 838 C C . LYS A 1 101 ? -3.785 14.486 -51.612 1.00 43.00 101 LYS A C 1
ATOM 840 O O . LYS A 1 101 ? -3.643 13.245 -51.587 1.00 43.00 101 LYS A O 1
#